Protein AF-A0A914WH13-F1 (afdb_monomer_lite)

pLDDT: mean 70.16, std 19.52, range [41.25, 97.5]

Radius of gyration: 32.3 Å; chains: 1; bounding box: 40×57×91 Å

Secondary structure (DSSP, 8-state):
--SHHHHTS-TTHHHHS--SS-TT--SS-PPPPP--S--SSPPPHHHHHHHHHHHHHHHHHHHHHHS-SS-HHHHHHHHHHH--HHHHHHHHHHHHHHTS-SSPPP--TT--HHHHHHHGGGG-------HHHHHHHHHTT----

Organism: NCBI:txid2011161

Structure (mmCIF, N/CA/C/O backbone):
data_AF-A0A914WH13-F1
#
_entry.id   AF-A0A914WH13-F1
#
loop_
_atom_site.group_PDB
_atom_site.id
_atom_site.type_symbol
_atom_site.label_atom_id
_atom_site.label_alt_id
_atom_site.label_comp_id
_atom_site.label_asym_id
_atom_site.label_entity_id
_atom_site.label_seq_id
_atom_site.pdbx_PDB_ins_code
_atom_site.Cartn_x
_atom_site.Cartn_y
_atom_site.Cartn_z
_atom_site.occupancy
_atom_site.B_iso_or_equiv
_atom_site.auth_seq_id
_atom_site.auth_comp_id
_atom_site.auth_asym_id
_atom_site.auth_atom_id
_atom_site.pdbx_PDB_model_num
ATOM 1 N N . MET A 1 1 ? 17.701 30.147 -36.725 1.00 43.38 1 MET A N 1
ATOM 2 C CA . MET A 1 1 ? 17.692 28.756 -36.217 1.00 43.38 1 MET A CA 1
ATOM 3 C C . MET A 1 1 ? 16.739 27.899 -37.052 1.00 43.38 1 MET A C 1
ATOM 5 O O . MET A 1 1 ? 15.552 27.877 -36.773 1.00 43.38 1 MET A O 1
ATOM 9 N N . ARG A 1 2 ? 17.230 27.254 -38.122 1.00 50.00 2 ARG A N 1
ATOM 10 C CA . ARG A 1 2 ? 16.416 26.443 -39.061 1.00 50.00 2 ARG A CA 1
ATOM 11 C C . ARG A 1 2 ? 16.673 24.926 -38.951 1.00 50.00 2 ARG A C 1
ATOM 13 O O . ARG A 1 2 ? 16.264 24.175 -39.822 1.00 50.00 2 ARG A O 1
ATOM 20 N N . LEU A 1 3 ? 17.357 24.477 -37.895 1.00 49.56 3 LEU A N 1
ATOM 21 C CA . LEU A 1 3 ? 17.767 23.075 -37.710 1.00 49.56 3 LEU A CA 1
ATOM 22 C C . LEU A 1 3 ? 16.856 22.282 -36.758 1.00 49.56 3 LEU A C 1
ATOM 24 O O . LEU A 1 3 ? 16.983 21.068 -36.656 1.00 49.56 3 LEU A O 1
ATOM 28 N N . THR A 1 4 ? 15.912 22.937 -36.081 1.00 49.22 4 THR A N 1
ATOM 29 C CA . THR A 1 4 ? 15.057 22.292 -35.073 1.00 49.22 4 THR A CA 1
ATOM 30 C C . THR A 1 4 ? 13.790 21.673 -35.665 1.00 49.22 4 THR A C 1
ATOM 32 O O . THR A 1 4 ? 13.352 20.635 -35.188 1.00 49.22 4 THR A O 1
ATOM 35 N N . SER A 1 5 ? 13.226 22.209 -36.751 1.00 51.41 5 SER A N 1
ATOM 36 C CA . SER A 1 5 ? 11.988 21.673 -37.346 1.00 51.41 5 SER A CA 1
ATOM 37 C C . SER A 1 5 ? 12.176 20.361 -38.124 1.00 51.41 5 SER A C 1
ATOM 39 O O . SER A 1 5 ? 11.232 19.583 -38.236 1.00 51.41 5 SER A O 1
ATOM 41 N N . GLY A 1 6 ? 13.382 20.083 -38.632 1.00 51.62 6 GLY A N 1
ATOM 42 C CA . GLY A 1 6 ? 13.691 18.841 -39.353 1.00 51.62 6 GLY A CA 1
ATOM 43 C C . GLY A 1 6 ? 13.874 17.623 -38.440 1.00 51.62 6 GLY A C 1
ATOM 44 O O . GLY A 1 6 ? 13.475 16.522 -38.806 1.00 51.62 6 GLY A O 1
ATOM 45 N N . LEU A 1 7 ? 14.414 17.828 -37.232 1.00 50.91 7 LEU A N 1
ATOM 46 C CA . LEU A 1 7 ? 14.696 16.763 -36.256 1.00 50.91 7 LEU A CA 1
ATOM 47 C C . LEU A 1 7 ? 13.460 16.331 -35.448 1.00 50.91 7 LEU A C 1
ATOM 49 O O . LEU A 1 7 ? 13.427 15.218 -34.931 1.00 50.91 7 LEU A O 1
ATOM 53 N N . PHE A 1 8 ? 12.420 17.170 -35.386 1.00 46.22 8 PHE A N 1
ATOM 54 C CA . PHE A 1 8 ? 11.122 16.829 -34.784 1.00 46.22 8 PHE A CA 1
ATOM 55 C C . PHE A 1 8 ? 10.114 16.251 -35.784 1.00 46.22 8 PHE A C 1
ATOM 57 O O . PHE A 1 8 ? 8.939 16.075 -35.449 1.00 46.22 8 PHE A O 1
ATOM 64 N N . ARG A 1 9 ? 10.530 15.930 -37.016 1.00 51.19 9 ARG A N 1
ATOM 65 C CA . ARG A 1 9 ? 9.637 15.250 -37.952 1.00 51.19 9 ARG A CA 1
ATOM 66 C C . ARG A 1 9 ? 9.598 13.763 -37.615 1.00 51.19 9 ARG A C 1
ATOM 68 O O . ARG A 1 9 ? 10.601 13.059 -37.649 1.00 51.19 9 ARG A O 1
ATOM 75 N N . GLN A 1 10 ? 8.408 13.302 -37.253 1.00 51.12 10 GLN A N 1
ATOM 76 C CA . GLN A 1 10 ? 8.142 11.942 -36.808 1.00 51.12 10 GLN A CA 1
ATOM 77 C C . GLN A 1 10 ? 8.578 10.934 -37.886 1.00 51.12 10 GLN A C 1
ATOM 79 O O . GLN A 1 10 ? 8.009 10.910 -38.978 1.00 51.12 10 GLN A O 1
ATOM 84 N N . LEU A 1 11 ? 9.553 10.072 -37.565 1.00 46.66 11 LEU A N 1
ATOM 85 C CA . LEU A 1 11 ? 10.094 9.029 -38.461 1.00 46.66 11 LEU A CA 1
ATOM 86 C C . LEU A 1 11 ? 9.021 8.082 -39.051 1.00 46.66 11 LEU A C 1
ATOM 88 O O . LEU A 1 11 ? 9.282 7.355 -40.002 1.00 46.66 11 LEU A O 1
ATOM 92 N N . ASN A 1 12 ? 7.804 8.101 -38.499 1.00 41.25 12 ASN A N 1
ATOM 93 C CA . ASN A 1 12 ? 6.680 7.232 -38.851 1.00 41.25 12 ASN A CA 1
ATOM 94 C C . ASN A 1 12 ? 5.775 7.762 -39.974 1.00 41.25 12 ASN A C 1
ATOM 96 O O . ASN A 1 12 ? 4.742 7.154 -40.251 1.00 41.25 12 ASN A O 1
ATOM 100 N N . TRP A 1 13 ? 6.134 8.861 -40.639 1.00 49.19 13 TRP A N 1
ATOM 101 C CA . TRP A 1 13 ? 5.378 9.408 -41.776 1.00 49.19 13 TRP A CA 1
ATOM 102 C C . TRP A 1 13 ? 5.060 8.354 -42.861 1.00 49.19 13 TRP A C 1
ATOM 104 O O . TRP A 1 13 ? 3.967 8.348 -43.425 1.00 49.19 13 TRP A O 1
ATOM 114 N N . HIS A 1 14 ? 5.967 7.401 -43.096 1.00 44.66 14 HIS A N 1
ATOM 115 C CA . HIS A 1 14 ? 5.786 6.321 -44.075 1.00 44.66 14 HIS A CA 1
ATOM 116 C C . HIS A 1 14 ? 4.698 5.298 -43.698 1.00 44.66 14 HIS A C 1
ATOM 118 O O . HIS A 1 14 ? 4.180 4.622 -44.580 1.00 44.66 14 HIS A O 1
ATOM 124 N N . ALA A 1 15 ? 4.304 5.217 -42.422 1.00 44.16 15 ALA A N 1
ATOM 125 C CA . ALA A 1 15 ? 3.193 4.381 -41.957 1.00 44.16 15 ALA A CA 1
ATOM 126 C C . ALA A 1 15 ? 1.824 5.079 -42.069 1.00 44.16 15 ALA A C 1
ATOM 128 O O . ALA A 1 15 ? 0.791 4.425 -41.958 1.00 44.16 15 ALA A O 1
ATOM 129 N N . TRP A 1 16 ? 1.804 6.403 -42.252 1.00 43.41 16 TRP A N 1
ATOM 130 C CA . TRP A 1 16 ? 0.571 7.201 -42.287 1.00 43.41 16 TRP A CA 1
ATOM 131 C C . TRP A 1 16 ? -0.039 7.301 -43.681 1.00 43.41 16 TRP A C 1
ATOM 133 O O . TRP A 1 16 ? -1.227 7.573 -43.817 1.00 43.41 16 TRP A O 1
ATOM 143 N N . ASN A 1 17 ? 0.746 7.031 -44.721 1.00 47.38 17 ASN A N 1
ATOM 144 C CA . ASN A 1 17 ? 0.238 6.946 -46.077 1.00 47.38 17 ASN A CA 1
ATOM 145 C C . ASN A 1 17 ? -0.031 5.482 -46.469 1.00 47.38 17 ASN A C 1
ATOM 147 O O . ASN A 1 17 ? 0.768 4.867 -47.171 1.00 47.38 17 ASN A O 1
ATOM 151 N N . ARG A 1 18 ? -1.248 5.033 -46.103 1.00 44.59 18 ARG A N 1
ATOM 152 C CA . ARG A 1 18 ? -2.222 4.273 -46.933 1.00 44.59 18 ARG A CA 1
ATOM 153 C C . ARG A 1 18 ? -2.437 2.770 -46.676 1.00 44.59 18 ARG A C 1
ATOM 155 O O . ARG A 1 18 ? -1.488 1.997 -46.582 1.00 44.59 18 ARG A O 1
ATOM 162 N N . LYS A 1 19 ? -3.708 2.345 -46.855 1.00 45.97 19 LYS A N 1
ATOM 163 C CA . LYS A 1 19 ? -4.141 1.609 -48.078 1.00 45.97 19 LYS A CA 1
ATOM 164 C C . LYS A 1 19 ? -5.631 1.809 -48.453 1.00 45.97 19 LYS A C 1
ATOM 166 O O . LYS A 1 19 ? -6.527 1.401 -47.730 1.00 45.97 19 LYS A O 1
ATOM 171 N N . VAL A 1 20 ? -5.808 2.379 -49.654 1.00 46.53 20 VAL A N 1
ATOM 172 C CA . VAL A 1 20 ? -6.844 2.317 -50.726 1.00 46.53 20 VAL A CA 1
ATOM 173 C C . VAL A 1 20 ? -8.352 2.262 -50.404 1.00 46.53 20 VAL A C 1
ATOM 175 O O . VAL A 1 20 ? -9.112 2.866 -51.151 1.00 46.53 20 VAL A O 1
ATOM 178 N N . TYR A 1 21 ? -8.826 1.652 -49.321 1.00 48.00 21 TYR A N 1
ATOM 179 C CA . TYR A 1 21 ? -10.271 1.588 -48.987 1.00 48.00 21 TYR A CA 1
ATOM 180 C C . TYR A 1 21 ? -10.712 2.686 -47.996 1.00 48.00 21 TYR A C 1
ATOM 182 O O . TYR A 1 21 ? -11.830 2.685 -47.497 1.00 48.00 21 TYR A O 1
ATOM 190 N N . GLU A 1 22 ? -9.825 3.646 -47.724 1.00 46.22 22 GLU A N 1
ATOM 191 C CA . GLU A 1 22 ? -10.005 4.759 -46.778 1.00 46.22 22 GLU A CA 1
ATOM 192 C C . GLU A 1 22 ? -10.504 6.057 -47.438 1.00 46.22 22 GLU A C 1
ATOM 194 O O . GLU A 1 22 ? -10.571 7.100 -46.785 1.00 46.22 22 GLU A O 1
ATOM 199 N N . VAL A 1 23 ? -10.861 6.031 -48.726 1.00 43.50 23 VAL A N 1
ATOM 200 C CA . VAL A 1 23 ? -11.419 7.205 -49.414 1.00 43.50 23 VAL A CA 1
ATOM 201 C C . VAL A 1 23 ? -12.878 7.389 -48.974 1.00 43.50 23 VAL A C 1
ATOM 203 O O . VAL A 1 23 ? -13.799 6.988 -49.673 1.00 43.50 23 VAL A O 1
ATOM 206 N N . GLY A 1 24 ? -13.100 7.948 -47.778 1.00 45.81 24 GLY A N 1
ATOM 207 C CA . GLY A 1 24 ? -14.442 8.359 -47.338 1.00 45.81 24 GLY A CA 1
ATOM 208 C C . GLY A 1 24 ? -14.718 8.418 -45.833 1.00 45.81 24 GLY A C 1
ATOM 209 O O . GLY A 1 24 ? -15.752 8.954 -45.441 1.00 45.81 24 GLY A O 1
ATOM 210 N N . TYR A 1 25 ? -13.840 7.914 -44.961 1.00 47.28 25 TYR A N 1
ATOM 211 C CA . TYR A 1 25 ? -14.130 7.891 -43.521 1.00 47.28 25 TYR A CA 1
ATOM 212 C C . TYR A 1 25 ? -13.947 9.280 -42.866 1.00 47.28 25 TYR A C 1
ATOM 214 O O . TYR A 1 25 ? -12.841 9.816 -42.843 1.00 47.28 25 TYR A O 1
ATOM 222 N N . ARG A 1 26 ? -15.028 9.858 -42.312 1.00 52.88 26 ARG A N 1
ATOM 223 C CA . ARG A 1 26 ? -15.052 11.145 -41.570 1.00 52.88 26 ARG A CA 1
ATOM 224 C C . ARG A 1 26 ? -15.382 10.972 -40.069 1.00 52.88 26 ARG A C 1
ATOM 226 O O . ARG A 1 26 ? -16.161 11.744 -39.519 1.00 52.88 26 ARG A O 1
ATOM 233 N N . GLY A 1 27 ? -14.846 9.944 -39.406 1.00 58.03 27 GLY A N 1
ATOM 234 C CA . GLY A 1 27 ? -15.063 9.683 -37.969 1.00 58.03 27 GLY A CA 1
ATOM 235 C C . GLY A 1 27 ? -13.796 9.823 -37.105 1.00 58.03 27 GLY A C 1
ATOM 236 O O . GLY A 1 27 ? -12.701 9.979 -37.651 1.00 58.03 27 GLY A O 1
ATOM 237 N N . PRO A 1 28 ? -13.908 9.751 -35.760 1.00 57.34 28 PRO A N 1
ATOM 238 C CA . PRO A 1 28 ? -12.754 9.727 -34.859 1.00 57.34 28 PRO A CA 1
ATOM 239 C C . PRO A 1 28 ? -11.849 8.519 -35.145 1.00 57.34 28 PRO A C 1
ATOM 241 O O . PRO A 1 28 ? -12.311 7.484 -35.637 1.00 57.34 28 PRO A O 1
ATOM 244 N N . LEU A 1 29 ? -10.553 8.676 -34.8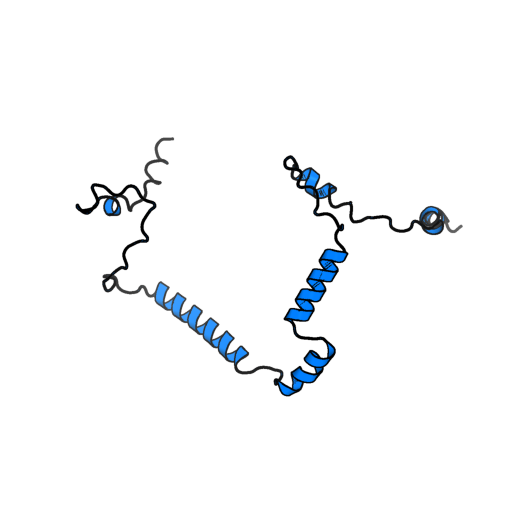51 1.00 54.28 29 LEU A N 1
ATOM 245 C CA . LEU A 1 29 ? -9.502 7.695 -35.136 1.00 54.28 29 LEU A CA 1
ATOM 246 C C . LEU A 1 29 ? -9.898 6.307 -34.617 1.00 54.28 29 LEU A C 1
ATOM 248 O O . LEU A 1 29 ? -10.019 6.096 -33.411 1.00 54.28 29 LEU A O 1
ATOM 252 N N . LEU A 1 30 ? -10.070 5.356 -35.536 1.00 50.25 30 LEU A N 1
ATOM 253 C CA . LEU A 1 30 ? -10.252 3.953 -35.179 1.00 50.25 30 LEU A CA 1
ATOM 254 C C . LEU A 1 30 ? -9.008 3.455 -34.426 1.00 50.25 30 LEU A C 1
ATOM 256 O O . LEU A 1 30 ? -7.874 3.839 -34.732 1.00 50.25 30 LEU A O 1
ATOM 260 N N . SER A 1 31 ? -9.211 2.593 -33.430 1.00 51.00 31 SER A N 1
ATOM 261 C CA . SER A 1 31 ? -8.113 1.977 -32.687 1.00 51.00 31 SER A CA 1
ATOM 262 C C . SER A 1 31 ? -7.234 1.127 -33.620 1.00 51.00 31 SER A C 1
ATOM 264 O O . SER A 1 31 ? -7.714 0.451 -34.530 1.00 51.00 31 SER A O 1
ATOM 266 N N . LYS A 1 32 ? -5.909 1.212 -33.429 1.00 53.19 32 LYS A N 1
ATOM 267 C CA . LYS A 1 32 ? -4.887 0.592 -34.292 1.00 53.19 32 LYS A CA 1
ATOM 268 C C . LYS A 1 32 ? -5.154 -0.902 -34.526 1.00 53.19 32 LYS A C 1
ATOM 270 O O . LYS A 1 32 ? -5.429 -1.642 -33.583 1.00 53.19 32 LYS A O 1
ATOM 275 N N . LYS A 1 33 ? -4.977 -1.351 -35.777 1.00 48.16 33 LYS A N 1
ATOM 276 C CA . LYS A 1 33 ? -5.018 -2.770 -36.171 1.00 48.16 33 LYS A CA 1
ATOM 277 C C . LYS A 1 33 ? -4.121 -3.616 -35.262 1.00 48.16 33 LYS A C 1
ATOM 279 O O . LYS A 1 33 ? -2.954 -3.286 -35.051 1.00 48.16 33 LYS A O 1
ATOM 284 N N . LYS A 1 34 ? -4.671 -4.735 -34.778 1.00 48.12 34 LYS A N 1
ATOM 285 C CA . LYS A 1 34 ? -3.917 -5.826 -34.151 1.00 48.12 34 LYS A CA 1
ATOM 286 C C . LYS A 1 34 ? -2.780 -6.226 -35.092 1.00 48.12 34 LYS A C 1
ATOM 288 O O . LYS A 1 34 ? -3.030 -6.528 -36.256 1.00 48.12 34 LYS A O 1
ATOM 293 N N . ALA A 1 35 ? -1.547 -6.215 -34.594 1.00 51.44 35 ALA A N 1
ATOM 294 C CA . ALA A 1 35 ? -0.408 -6.765 -35.312 1.00 51.44 35 ALA A CA 1
ATOM 295 C C . ALA A 1 35 ? -0.596 -8.286 -35.421 1.00 51.44 35 ALA A C 1
ATOM 297 O O . ALA A 1 35 ? -0.242 -9.038 -34.519 1.00 51.44 35 ALA A O 1
ATOM 298 N N . THR A 1 36 ? -1.232 -8.746 -36.493 1.00 47.19 36 THR A N 1
ATOM 299 C CA . THR A 1 36 ? -1.246 -10.160 -36.865 1.00 47.19 36 THR A CA 1
ATOM 300 C C . THR A 1 36 ? 0.101 -10.490 -37.501 1.00 47.19 36 THR A C 1
ATOM 302 O O . THR A 1 36 ? 0.324 -10.171 -38.665 1.00 47.19 36 THR A O 1
ATOM 305 N N . GLY A 1 37 ? 1.012 -11.071 -36.713 1.00 57.69 37 GLY A N 1
ATOM 306 C CA . GLY A 1 37 ? 2.318 -11.560 -37.167 1.00 57.69 37 GLY A CA 1
ATOM 307 C C . GLY A 1 37 ? 3.353 -11.647 -36.041 1.00 57.69 37 GLY A C 1
ATOM 308 O O . GLY A 1 37 ? 3.337 -10.841 -35.109 1.00 57.69 37 GLY A O 1
ATOM 309 N N . LYS A 1 38 ? 4.260 -12.630 -36.121 1.00 55.50 38 LYS A N 1
ATOM 310 C CA . LYS A 1 38 ? 5.430 -12.720 -35.233 1.00 55.50 38 LYS A CA 1
ATOM 311 C C . LYS A 1 38 ? 6.344 -11.517 -35.525 1.00 55.50 38 LYS A C 1
ATOM 313 O O . LYS A 1 38 ? 6.581 -11.241 -36.699 1.00 55.50 38 LYS A O 1
ATOM 318 N N . PRO A 1 39 ? 6.839 -10.785 -34.513 1.00 60.09 39 PRO A N 1
ATOM 319 C CA . PRO A 1 39 ? 7.796 -9.710 -34.749 1.00 60.09 39 PRO A CA 1
ATOM 320 C C . PRO A 1 39 ? 9.033 -10.265 -35.466 1.00 60.09 39 PRO A C 1
ATOM 322 O O . PRO A 1 39 ? 9.619 -11.245 -35.013 1.00 60.09 39 PRO A O 1
ATOM 325 N N . ASP A 1 40 ? 9.419 -9.624 -36.568 1.00 67.88 40 ASP A N 1
ATOM 326 C CA . ASP A 1 40 ? 10.513 -10.048 -37.461 1.00 67.88 40 ASP A CA 1
ATOM 327 C C . ASP A 1 40 ? 11.919 -9.736 -36.904 1.00 67.88 40 ASP A C 1
ATOM 329 O O . ASP A 1 40 ? 12.919 -9.736 -37.610 1.00 67.88 40 ASP A O 1
ATOM 333 N N . TYR A 1 41 ? 12.013 -9.410 -35.613 1.00 73.19 41 TYR A N 1
ATOM 334 C CA . TYR A 1 41 ? 13.269 -9.072 -34.956 1.00 73.19 41 TYR A CA 1
ATOM 335 C C . TYR A 1 41 ? 13.517 -9.983 -33.751 1.00 73.19 41 TYR A C 1
ATOM 337 O O . TYR A 1 41 ? 12.585 -10.288 -32.995 1.00 73.19 41 TYR A O 1
ATOM 345 N N . PRO A 1 42 ? 14.774 -10.400 -33.516 1.00 78.31 42 PRO A N 1
ATOM 346 C CA . PRO A 1 42 ? 15.116 -11.167 -32.331 1.00 78.31 42 PRO A CA 1
ATOM 347 C C . PRO A 1 42 ? 14.896 -10.324 -31.069 1.00 78.31 42 PRO A C 1
ATOM 349 O O . PRO A 1 42 ? 15.124 -9.110 -31.040 1.00 78.31 42 PRO A O 1
ATOM 352 N N . VAL A 1 43 ? 14.449 -10.967 -29.991 1.00 82.38 43 VAL A N 1
ATOM 353 C CA . VAL A 1 43 ? 14.293 -10.298 -28.696 1.00 82.38 43 VAL A CA 1
ATOM 354 C C . VAL A 1 43 ? 15.678 -9.928 -28.166 1.00 82.38 43 VAL A C 1
ATOM 356 O O . VAL A 1 43 ? 16.512 -10.793 -27.917 1.00 82.38 43 VAL A O 1
ATOM 359 N N . SER A 1 44 ? 15.921 -8.630 -27.974 1.00 88.81 44 SER A N 1
ATOM 360 C CA . SER A 1 44 ? 17.182 -8.139 -27.410 1.00 88.81 44 SER A CA 1
ATOM 361 C C . SER A 1 44 ? 17.415 -8.683 -25.996 1.00 88.81 44 SER A C 1
ATOM 363 O O . SER A 1 44 ? 16.498 -8.703 -25.169 1.00 88.81 44 SER A O 1
ATOM 365 N N . GLN A 1 45 ? 18.668 -9.024 -25.683 1.00 92.06 45 GLN A N 1
ATOM 366 C CA . GLN A 1 45 ? 19.089 -9.450 -24.344 1.00 92.06 45 GLN A CA 1
ATOM 367 C C . GLN A 1 45 ? 18.709 -8.435 -23.256 1.00 92.06 45 GLN A C 1
ATOM 369 O O . GLN A 1 45 ? 18.299 -8.830 -22.168 1.00 92.06 45 GLN A O 1
ATOM 374 N N . ALA A 1 46 ? 18.739 -7.132 -23.556 1.00 92.06 46 ALA A N 1
ATOM 375 C CA . ALA A 1 46 ? 18.326 -6.095 -22.612 1.00 92.06 46 ALA A CA 1
ATOM 376 C C . ALA A 1 46 ? 16.831 -6.190 -22.249 1.00 92.06 46 ALA A C 1
ATOM 378 O O . ALA A 1 46 ? 16.450 -5.942 -21.105 1.00 92.06 46 ALA A O 1
ATOM 379 N N . ARG A 1 47 ? 15.972 -6.579 -23.205 1.00 87.56 47 ARG A N 1
ATOM 380 C CA . ARG A 1 47 ? 14.543 -6.814 -22.937 1.00 87.56 47 ARG A CA 1
ATOM 381 C C . ARG A 1 47 ? 14.3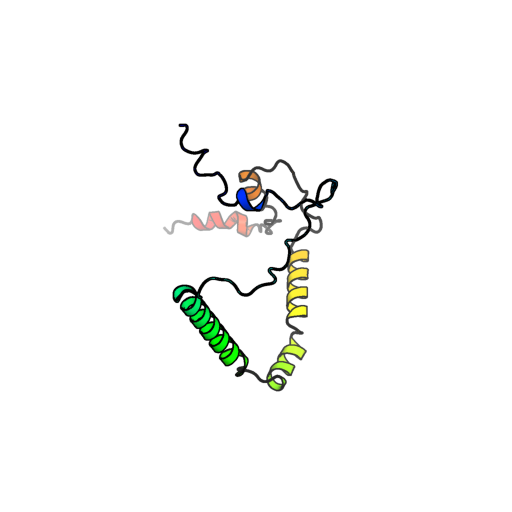45 -8.066 -22.085 1.00 87.56 47 ARG A C 1
ATOM 383 O O . ARG A 1 47 ? 13.539 -8.029 -21.163 1.00 87.56 47 ARG A O 1
ATOM 390 N N . LEU A 1 48 ? 15.114 -9.126 -22.343 1.00 92.94 48 LEU A N 1
ATOM 391 C CA . LEU A 1 48 ? 15.093 -10.341 -21.520 1.00 92.94 48 LEU A CA 1
ATOM 392 C C . LEU A 1 48 ? 15.547 -10.063 -20.084 1.00 92.94 48 LEU A C 1
ATOM 394 O O . LEU A 1 48 ? 14.901 -10.520 -19.147 1.00 92.94 48 LEU A O 1
ATOM 398 N N . ALA A 1 49 ? 16.608 -9.276 -19.897 1.00 94.81 49 ALA A N 1
ATOM 399 C CA . ALA A 1 49 ? 17.091 -8.894 -18.572 1.00 94.81 49 ALA A CA 1
ATOM 400 C C . ALA A 1 49 ? 16.032 -8.107 -17.781 1.00 94.81 49 ALA A C 1
ATOM 402 O O . ALA A 1 49 ? 15.784 -8.412 -16.619 1.00 94.81 49 ALA A O 1
ATOM 403 N N . ARG A 1 50 ? 15.350 -7.145 -18.421 1.00 94.81 50 ARG A N 1
ATOM 404 C CA . ARG A 1 50 ? 14.236 -6.405 -17.799 1.00 94.81 50 ARG A CA 1
ATOM 405 C C . ARG A 1 50 ? 13.059 -7.306 -17.431 1.00 94.81 50 ARG A C 1
ATOM 407 O O . ARG A 1 50 ? 12.463 -7.122 -16.379 1.00 94.81 50 ARG A O 1
ATOM 414 N N . LEU A 1 51 ? 12.723 -8.266 -18.291 1.00 95.31 51 LEU A N 1
ATOM 415 C CA . LEU A 1 51 ? 11.652 -9.219 -18.011 1.00 95.31 51 LEU A CA 1
ATOM 416 C C . LEU A 1 51 ? 12.011 -10.114 -16.819 1.00 95.31 51 LEU A C 1
ATOM 418 O O . LEU A 1 51 ? 11.192 -10.294 -15.928 1.00 95.31 51 LEU A O 1
ATOM 422 N N . ARG A 1 52 ? 13.247 -10.621 -16.762 1.00 96.25 52 ARG A N 1
ATOM 423 C CA . ARG A 1 52 ? 13.727 -11.438 -15.637 1.00 96.25 52 ARG A CA 1
ATOM 424 C C . ARG A 1 52 ? 13.653 -10.689 -14.311 1.00 96.25 52 ARG A C 1
ATOM 426 O O . ARG A 1 52 ? 13.128 -11.236 -13.353 1.00 96.25 52 ARG A O 1
ATOM 433 N N . THR A 1 53 ? 14.111 -9.437 -14.267 1.00 96.25 53 THR A N 1
ATOM 434 C CA . THR A 1 53 ? 14.047 -8.640 -13.032 1.00 96.25 53 THR A CA 1
ATOM 435 C C . THR A 1 53 ? 12.615 -8.307 -12.625 1.00 96.25 53 THR A C 1
ATOM 437 O O . THR A 1 53 ? 12.323 -8.258 -11.434 1.00 96.25 53 THR A O 1
ATOM 440 N N . ALA A 1 54 ? 11.708 -8.097 -13.584 1.00 95.19 54 ALA A N 1
ATOM 441 C CA . ALA A 1 54 ? 10.288 -7.919 -13.291 1.00 95.19 54 ALA A CA 1
ATOM 442 C C . ALA A 1 54 ? 9.676 -9.195 -12.689 1.00 95.19 54 ALA A C 1
ATOM 444 O O . ALA A 1 54 ? 9.072 -9.126 -11.623 1.00 95.19 54 ALA A O 1
ATOM 445 N N . LEU A 1 55 ? 9.919 -10.355 -13.308 1.00 95.94 55 LEU A N 1
ATOM 446 C CA . LEU A 1 55 ? 9.427 -11.648 -12.821 1.00 95.94 55 LEU A CA 1
ATOM 447 C C . LEU A 1 55 ? 9.994 -12.011 -11.447 1.00 95.94 55 LEU A C 1
ATOM 449 O O . LEU A 1 55 ? 9.279 -12.542 -10.605 1.00 95.94 55 LEU A O 1
ATOM 453 N N . GLU A 1 56 ? 11.264 -11.707 -11.193 1.00 97.50 56 GLU A N 1
ATOM 454 C CA . GLU A 1 56 ? 11.881 -11.941 -9.888 1.00 97.50 56 GLU A CA 1
ATOM 455 C C . GLU A 1 56 ? 11.231 -11.087 -8.791 1.00 97.50 56 GLU A C 1
ATOM 457 O O . GLU A 1 56 ? 10.939 -11.588 -7.705 1.00 97.50 56 GLU A O 1
ATOM 462 N N . ARG A 1 57 ? 10.932 -9.815 -9.087 1.00 96.00 57 ARG A N 1
ATOM 463 C CA . ARG A 1 57 ? 10.200 -8.932 -8.165 1.00 96.00 57 ARG A CA 1
ATOM 464 C C . ARG A 1 57 ? 8.785 -9.437 -7.908 1.00 96.00 57 ARG A C 1
ATOM 466 O O . ARG A 1 57 ? 8.363 -9.483 -6.757 1.00 96.00 57 ARG A O 1
ATOM 473 N N . GLU A 1 58 ? 8.065 -9.828 -8.957 1.00 96.50 58 GLU A N 1
ATOM 474 C CA . GLU A 1 58 ? 6.717 -10.391 -8.830 1.00 96.50 58 GLU A CA 1
ATOM 475 C C . GLU A 1 58 ? 6.729 -11.667 -7.984 1.00 96.50 58 GLU A C 1
ATOM 477 O O . GLU A 1 58 ? 5.939 -11.789 -7.050 1.00 96.50 58 GLU A O 1
ATOM 482 N N . TYR A 1 59 ? 7.683 -12.568 -8.224 1.00 97.00 59 TYR A N 1
ATOM 483 C CA . TYR A 1 59 ? 7.856 -13.781 -7.429 1.00 97.00 59 TYR A CA 1
ATOM 484 C C . TYR A 1 59 ? 8.107 -13.475 -5.948 1.00 97.00 59 TYR A C 1
ATOM 486 O O . TYR A 1 59 ? 7.497 -14.096 -5.078 1.00 97.00 59 TYR A O 1
ATOM 494 N N . GLN A 1 60 ? 8.966 -12.498 -5.643 1.00 96.62 60 GLN A N 1
ATOM 495 C CA . GLN A 1 60 ? 9.224 -12.082 -4.262 1.00 96.62 60 GLN A CA 1
ATOM 496 C C . GLN A 1 60 ? 7.958 -11.545 -3.584 1.00 96.62 60 GLN A C 1
ATOM 498 O O . GLN A 1 60 ? 7.663 -11.935 -2.455 1.00 96.62 60 GLN A O 1
ATOM 503 N N . VAL A 1 61 ? 7.180 -10.708 -4.277 1.00 95.69 61 VAL A N 1
ATOM 504 C CA . VAL A 1 61 ? 5.900 -10.200 -3.760 1.00 95.69 61 VAL A CA 1
ATOM 505 C C . VAL A 1 61 ? 4.927 -11.350 -3.502 1.00 95.69 61 VAL A C 1
ATOM 507 O O . VAL A 1 61 ? 4.367 -11.440 -2.410 1.00 95.69 61 VAL A O 1
ATOM 510 N N . MET A 1 62 ? 4.761 -12.262 -4.462 1.00 95.44 62 MET A N 1
ATOM 511 C CA . MET A 1 62 ? 3.862 -13.409 -4.309 1.00 95.44 62 MET A CA 1
ATOM 512 C C . MET A 1 62 ? 4.286 -14.324 -3.162 1.00 95.44 62 MET A C 1
ATOM 514 O O . MET A 1 62 ? 3.434 -14.774 -2.402 1.00 95.44 62 MET A O 1
ATOM 518 N N . ARG A 1 63 ? 5.591 -14.556 -2.992 1.00 95.38 63 ARG A N 1
ATOM 519 C CA . ARG A 1 63 ? 6.126 -15.338 -1.874 1.00 95.38 63 ARG A CA 1
ATOM 520 C C . ARG A 1 63 ? 5.740 -14.724 -0.529 1.00 95.38 63 ARG A C 1
ATOM 522 O O . ARG A 1 63 ? 5.302 -15.459 0.346 1.00 95.38 63 ARG A O 1
ATOM 529 N N . CYS A 1 64 ? 5.866 -13.406 -0.377 1.00 91.19 64 CYS A N 1
ATOM 530 C CA . CYS A 1 64 ? 5.473 -12.715 0.853 1.00 91.19 64 CYS A CA 1
ATOM 531 C C . CYS A 1 64 ? 3.958 -12.784 1.099 1.00 91.19 64 CYS A C 1
ATOM 533 O O . CYS A 1 64 ? 3.535 -12.991 2.231 1.00 91.19 64 CYS A O 1
ATOM 535 N N . LEU A 1 65 ? 3.143 -12.640 0.049 1.00 90.81 65 LEU A N 1
ATOM 536 C CA . LEU A 1 65 ? 1.681 -12.721 0.157 1.00 90.81 65 LEU A CA 1
ATOM 537 C C . LEU A 1 65 ? 1.185 -14.137 0.480 1.00 90.81 65 LEU A C 1
ATOM 539 O O . LEU A 1 65 ? 0.177 -14.288 1.164 1.00 90.81 65 LEU A O 1
ATOM 543 N N . ALA A 1 66 ? 1.887 -15.168 0.006 1.00 93.31 66 ALA A N 1
ATOM 544 C CA . ALA A 1 66 ? 1.550 -16.565 0.269 1.00 93.31 66 ALA A CA 1
ATOM 545 C C . ALA A 1 66 ? 1.801 -16.986 1.727 1.00 93.31 66 ALA A C 1
ATOM 547 O O . ALA A 1 66 ? 1.235 -17.980 2.179 1.00 93.31 66 ALA A O 1
ATOM 548 N N . THR A 1 67 ? 2.630 -16.244 2.465 1.00 91.12 67 THR A N 1
ATOM 549 C CA . THR A 1 67 ? 2.939 -16.499 3.878 1.00 91.12 67 THR A CA 1
ATOM 550 C C . THR A 1 67 ? 2.463 -15.328 4.744 1.00 91.12 67 THR A C 1
ATOM 552 O O . THR A 1 67 ? 3.292 -14.537 5.207 1.00 91.12 67 THR A O 1
ATOM 555 N N . PRO A 1 68 ? 1.141 -15.164 4.942 1.00 90.75 68 PRO A N 1
ATOM 556 C CA . PRO A 1 68 ? 0.620 -14.098 5.786 1.00 90.75 68 PRO A CA 1
ATOM 557 C C . PRO A 1 68 ? 1.041 -14.302 7.247 1.00 90.75 68 PRO A C 1
ATOM 559 O O . PRO A 1 68 ? 1.159 -15.428 7.726 1.00 90.75 68 PRO A O 1
ATOM 562 N N . TYR A 1 69 ? 1.253 -13.194 7.961 1.00 89.88 69 TYR A N 1
ATOM 563 C CA . TYR A 1 69 ? 1.623 -13.219 9.380 1.00 89.88 69 TYR A CA 1
ATOM 564 C C . TYR A 1 69 ? 0.455 -13.621 10.294 1.00 89.88 69 TYR A C 1
ATOM 566 O O . TYR A 1 69 ? 0.673 -14.223 11.340 1.00 89.88 69 TYR A O 1
ATOM 574 N N . VAL A 1 70 ? -0.775 -13.284 9.898 1.00 92.31 70 VAL A N 1
ATOM 575 C CA . VAL A 1 70 ? -1.998 -13.483 10.685 1.00 92.31 70 VAL A CA 1
ATOM 576 C C . VAL A 1 70 ? -2.947 -14.372 9.892 1.00 92.31 70 VAL A C 1
ATOM 578 O O . VAL A 1 70 ? -3.121 -14.177 8.686 1.00 92.31 70 VAL A O 1
ATOM 581 N N . THR A 1 71 ? -3.547 -15.359 10.554 1.00 93.38 71 THR A N 1
ATOM 582 C CA . THR A 1 71 ? -4.613 -16.167 9.950 1.00 93.38 71 THR A CA 1
ATOM 583 C C . THR A 1 71 ? -5.952 -15.442 10.052 1.00 93.38 71 THR A C 1
ATOM 585 O O . THR A 1 71 ? -6.154 -14.603 10.924 1.00 93.38 71 THR A O 1
ATOM 588 N N . ARG A 1 72 ? -6.909 -15.797 9.193 1.00 90.75 72 ARG A N 1
ATOM 589 C CA . ARG A 1 72 ? -8.246 -15.186 9.207 1.00 90.75 72 ARG A CA 1
ATOM 590 C C . ARG A 1 72 ? -8.912 -15.242 10.589 1.00 90.75 72 ARG A C 1
ATOM 592 O O . ARG A 1 72 ? -9.416 -14.235 11.064 1.00 90.75 72 ARG A O 1
ATOM 599 N N . GLU A 1 73 ? -8.822 -16.385 11.263 1.00 93.94 73 GLU A N 1
ATOM 600 C CA . GLU A 1 73 ? -9.397 -16.594 12.601 1.00 93.94 73 GLU A CA 1
ATOM 601 C C . GLU A 1 73 ? -8.794 -15.659 13.663 1.00 93.94 73 GLU A C 1
ATOM 603 O O . GLU A 1 73 ? -9.476 -15.232 14.592 1.00 93.94 73 GLU A O 1
ATOM 608 N N . GLN A 1 74 ? -7.510 -15.311 13.525 1.00 94.06 74 GLN A N 1
ATOM 609 C CA . GLN A 1 74 ? -6.838 -14.359 14.412 1.00 94.06 74 GLN A CA 1
ATOM 610 C C . GLN A 1 74 ? -7.240 -12.905 14.112 1.00 94.06 74 GLN A C 1
ATOM 612 O O . GLN A 1 74 ? -7.169 -12.055 15.002 1.00 94.06 74 GLN A O 1
ATOM 617 N N . GLU A 1 75 ? -7.664 -12.607 12.881 1.00 93.44 75 GLU A N 1
ATOM 618 C CA . GLU A 1 75 ? -8.085 -11.272 12.442 1.00 93.44 75 GLU A CA 1
ATOM 619 C C . GLU A 1 75 ? -9.557 -10.968 12.787 1.00 93.44 75 GLU A C 1
ATOM 621 O O . GLU A 1 75 ? -9.897 -9.830 13.128 1.00 93.44 75 GLU A O 1
ATOM 626 N N . ASP A 1 76 ? -10.424 -11.984 12.789 1.00 94.69 76 ASP A N 1
ATOM 627 C CA . ASP A 1 76 ? -11.858 -11.880 13.096 1.00 94.69 76 ASP A CA 1
ATOM 628 C C . ASP A 1 76 ? -12.212 -11.057 14.363 1.00 94.69 76 ASP A C 1
ATOM 630 O O . ASP A 1 76 ? -13.101 -10.195 14.281 1.00 94.69 76 ASP A O 1
ATOM 634 N N . PRO A 1 77 ? -11.549 -11.216 15.533 1.00 95.50 77 PRO A N 1
ATOM 635 C CA . PRO A 1 77 ? -11.869 -10.407 16.714 1.00 95.50 77 PRO A CA 1
ATOM 636 C C . PRO A 1 77 ? -11.553 -8.917 16.519 1.00 95.50 77 PRO A C 1
ATOM 638 O O . PRO A 1 77 ? -12.269 -8.056 17.039 1.00 95.50 77 PRO A O 1
ATOM 641 N N . TYR A 1 78 ? -10.508 -8.591 15.754 1.00 93.19 78 TYR A N 1
ATOM 642 C CA . TYR A 1 78 ? -10.169 -7.207 15.429 1.00 93.19 78 TYR A CA 1
ATOM 643 C C . TYR A 1 78 ? -11.225 -6.595 14.504 1.00 93.19 78 TYR A C 1
ATOM 645 O O . TYR A 1 78 ? -11.728 -5.504 14.785 1.00 93.19 78 TYR A O 1
ATOM 653 N N . LEU A 1 79 ? -11.613 -7.320 13.452 1.00 94.62 79 LEU A N 1
ATOM 654 C CA . LEU A 1 79 ? -12.640 -6.880 12.505 1.00 94.62 79 LEU A CA 1
ATOM 655 C C . LEU A 1 79 ? -13.998 -6.698 13.187 1.00 94.62 79 LEU A C 1
ATOM 657 O O . LEU A 1 79 ? -14.677 -5.708 12.937 1.00 94.62 79 LEU A O 1
ATOM 661 N N . THR A 1 80 ? -14.361 -7.584 14.114 1.00 95.44 80 THR A N 1
ATOM 662 C CA . THR A 1 80 ? -15.609 -7.458 14.885 1.00 95.44 80 THR A CA 1
ATOM 663 C C . THR A 1 80 ? -15.607 -6.202 15.761 1.00 95.44 80 THR A C 1
ATOM 665 O O . THR A 1 80 ? -16.626 -5.527 15.894 1.00 95.44 80 THR A O 1
ATOM 668 N N . LYS A 1 81 ? -14.457 -5.859 16.356 1.00 96.06 81 LYS A N 1
ATOM 669 C CA . LYS A 1 81 ? -14.331 -4.704 17.255 1.00 96.06 81 LYS A CA 1
ATOM 670 C C . LYS A 1 81 ? -14.250 -3.367 16.516 1.00 96.06 81 LYS A C 1
ATOM 672 O O . LYS A 1 81 ? -14.816 -2.381 16.985 1.00 96.06 81 LYS A O 1
ATOM 677 N N . PHE A 1 82 ? -13.512 -3.305 15.411 1.00 92.75 82 PHE A N 1
ATOM 678 C CA . PHE A 1 82 ? -13.181 -2.045 14.733 1.00 92.75 82 PHE A CA 1
ATOM 679 C C . PHE A 1 82 ? -13.870 -1.865 13.373 1.00 92.75 82 PHE A C 1
ATOM 681 O O . PHE A 1 82 ? -13.857 -0.756 12.829 1.00 92.75 82 PHE A O 1
ATOM 688 N N . GLY A 1 83 ? -14.513 -2.909 12.853 1.00 93.25 83 GLY A N 1
ATOM 689 C CA . GLY A 1 83 ? -15.088 -2.946 11.513 1.00 93.25 83 GLY A CA 1
ATOM 690 C C . GLY A 1 83 ? -14.048 -3.257 10.441 1.00 93.25 83 GLY A C 1
ATOM 691 O O . GLY A 1 83 ? -12.836 -3.292 10.694 1.00 93.25 83 GLY A O 1
ATOM 692 N N . THR A 1 84 ? -14.531 -3.462 9.219 1.00 93.88 84 THR A N 1
ATOM 693 C CA . THR A 1 84 ? -13.674 -3.734 8.060 1.00 93.88 84 THR A CA 1
ATOM 694 C C . THR A 1 84 ? -12.797 -2.521 7.704 1.00 93.88 84 THR A C 1
ATOM 696 O O . THR A 1 84 ? -13.159 -1.377 8.000 1.00 93.88 84 THR A O 1
ATOM 699 N N . PRO A 1 85 ? -11.644 -2.713 7.034 1.00 92.69 85 PRO A N 1
ATOM 700 C CA . PRO A 1 85 ? -10.808 -1.596 6.588 1.00 92.69 85 PRO A CA 1
ATOM 701 C C . PRO A 1 85 ? -11.564 -0.579 5.720 1.00 92.69 85 PRO A C 1
ATOM 703 O O . PRO A 1 85 ? -11.307 0.622 5.809 1.00 92.69 85 PRO A O 1
ATOM 706 N N . GLU A 1 86 ? -12.526 -1.045 4.919 1.00 94.19 86 GLU A N 1
ATOM 707 C CA . GLU A 1 86 ? -13.387 -0.198 4.088 1.00 94.19 86 GLU A CA 1
ATOM 708 C C . GLU A 1 86 ? -14.299 0.695 4.937 1.00 94.19 86 GLU A C 1
ATOM 710 O O . GLU A 1 86 ? -14.375 1.902 4.700 1.00 94.19 86 GLU A O 1
ATOM 715 N N . GLU A 1 87 ? -14.920 0.144 5.984 1.00 95.25 87 GLU A N 1
ATOM 716 C CA . GLU A 1 87 ? -15.718 0.918 6.941 1.00 95.25 87 GLU A CA 1
ATOM 717 C C . GLU A 1 87 ? -14.873 1.947 7.691 1.00 95.25 87 GLU A C 1
ATOM 719 O O . GLU A 1 87 ? -15.302 3.086 7.887 1.00 95.25 87 GLU A O 1
ATOM 724 N N . GLN A 1 88 ? -13.657 1.580 8.098 1.00 93.56 88 GLN A N 1
ATOM 725 C CA . GLN A 1 88 ? -12.744 2.516 8.753 1.00 93.56 88 GLN A CA 1
ATOM 726 C C . GLN A 1 88 ? -12.346 3.660 7.815 1.00 93.56 88 GLN A C 1
ATOM 728 O O . GLN A 1 88 ? -12.267 4.817 8.237 1.00 93.56 88 GLN A O 1
ATOM 733 N N . LEU A 1 89 ? -12.117 3.360 6.535 1.00 94.31 89 LEU A N 1
ATOM 734 C CA . LEU A 1 89 ? -11.817 4.366 5.523 1.00 94.31 89 LEU A CA 1
ATOM 735 C C . LEU A 1 89 ? -13.025 5.284 5.297 1.00 94.31 89 LEU A C 1
ATOM 737 O O . LEU A 1 89 ? -12.861 6.504 5.278 1.00 94.31 89 LEU A O 1
ATOM 741 N N . ALA A 1 90 ? -14.235 4.726 5.224 1.00 94.75 90 ALA A N 1
ATOM 742 C CA . ALA A 1 90 ? -15.472 5.494 5.114 1.00 94.75 90 ALA A CA 1
ATOM 743 C C . ALA A 1 90 ? -15.693 6.419 6.325 1.00 94.75 90 ALA A C 1
ATOM 745 O O . ALA A 1 90 ? -15.990 7.601 6.139 1.00 94.75 90 ALA A O 1
ATOM 746 N N . LYS A 1 91 ? -15.462 5.931 7.553 1.00 93.75 91 LYS A N 1
ATOM 747 C CA . LYS A 1 91 ? -15.517 6.743 8.784 1.00 93.75 91 LYS A CA 1
ATOM 748 C C . LYS A 1 91 ? -14.519 7.897 8.740 1.00 93.75 91 LYS A C 1
ATOM 750 O O . LYS A 1 91 ? -14.913 9.039 8.944 1.00 93.75 91 LYS A O 1
ATOM 755 N N . LYS A 1 92 ? -13.261 7.636 8.364 1.00 93.31 92 LYS A N 1
ATOM 756 C CA . LYS A 1 92 ? -12.236 8.688 8.209 1.00 93.31 92 LYS A CA 1
ATOM 757 C C . LYS A 1 92 ? -12.626 9.731 7.165 1.00 93.31 92 LYS A C 1
ATOM 759 O O . LYS A 1 92 ? -12.362 10.918 7.344 1.00 93.31 92 LYS A O 1
ATOM 764 N N . VAL A 1 93 ? -13.240 9.307 6.061 1.00 92.25 93 VAL A N 1
ATOM 765 C CA . VAL A 1 93 ? -13.745 10.230 5.037 1.00 92.25 93 VAL A CA 1
ATOM 766 C C . VAL A 1 93 ? -14.878 11.086 5.601 1.00 92.25 93 VAL A C 1
ATOM 768 O O . VAL A 1 93 ? -14.855 12.299 5.403 1.00 92.25 93 VAL A O 1
ATOM 771 N N . ALA A 1 94 ? -15.820 10.491 6.333 1.00 89.06 94 ALA A N 1
ATOM 772 C CA . ALA A 1 94 ? -16.923 11.208 6.966 1.00 89.06 94 ALA A CA 1
ATOM 773 C C . ALA A 1 94 ? -16.431 12.205 8.028 1.00 89.06 94 ALA A C 1
ATOM 775 O O . ALA A 1 94 ? -16.814 13.369 7.987 1.00 89.06 94 ALA A O 1
ATOM 776 N N . GLU A 1 95 ? -15.517 11.801 8.911 1.00 88.4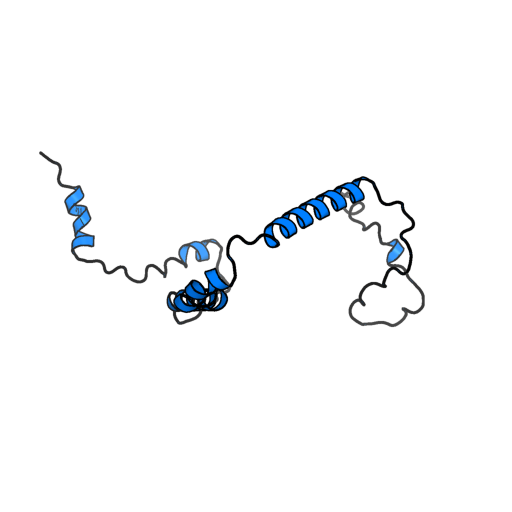4 95 GLU A N 1
ATOM 777 C CA . GLU A 1 95 ? -14.873 12.685 9.894 1.00 88.44 95 GLU A CA 1
ATOM 778 C C . GLU A 1 95 ? -14.162 13.852 9.204 1.00 88.44 95 GLU A C 1
ATOM 780 O O . GLU A 1 95 ? -14.327 15.011 9.580 1.00 88.44 95 GLU A O 1
ATOM 785 N N . LYS A 1 96 ? -13.416 13.571 8.130 1.00 84.94 96 LYS A N 1
ATOM 786 C CA . LYS A 1 96 ? -12.730 14.604 7.350 1.00 84.94 96 LYS A CA 1
ATOM 787 C C . LYS A 1 96 ? -13.707 15.552 6.648 1.00 84.94 96 LYS A C 1
ATOM 789 O O . LYS A 1 96 ? -13.364 16.715 6.440 1.00 84.94 96 LYS A O 1
ATOM 794 N N . GLN A 1 97 ? -14.886 15.076 6.252 1.00 81.56 97 GLN A N 1
ATOM 795 C CA . GLN A 1 97 ? -15.952 15.916 5.702 1.00 81.56 97 GLN A CA 1
ATOM 796 C C . GLN A 1 97 ? -16.624 16.758 6.791 1.00 81.56 97 GLN A C 1
ATOM 798 O O . GLN A 1 97 ? -16.855 17.937 6.561 1.00 81.56 97 GLN A O 1
ATOM 803 N N . GLN A 1 98 ? -16.867 16.197 7.978 1.00 80.25 98 GLN A N 1
ATOM 804 C CA . GLN A 1 98 ? -17.402 16.927 9.134 1.00 80.25 98 GLN A CA 1
ATOM 805 C C . GLN A 1 98 ? -16.445 18.019 9.632 1.00 80.25 98 GLN A C 1
ATOM 807 O O . GLN A 1 98 ? -16.891 19.082 10.048 1.00 80.25 98 GLN A O 1
ATOM 812 N N . GLN A 1 99 ? -15.132 17.776 9.568 1.00 74.19 99 GLN A N 1
ATOM 813 C CA . GLN A 1 99 ? -14.102 18.773 9.885 1.00 74.19 99 GLN A CA 1
ATOM 814 C C . GLN A 1 99 ? -13.999 19.892 8.840 1.00 74.19 99 GLN A C 1
ATOM 816 O O . GLN A 1 99 ? -13.418 20.943 9.115 1.00 74.19 99 GLN A O 1
ATOM 821 N N . GLN A 1 100 ? -14.487 19.662 7.622 1.00 69.44 100 GLN A N 1
ATOM 822 C CA . GLN A 1 100 ? -14.534 20.688 6.588 1.00 69.44 100 GLN A CA 1
ATOM 823 C C . GLN A 1 100 ? -15.788 21.542 6.763 1.00 69.44 100 GLN A C 1
ATOM 825 O O . GLN A 1 100 ? -16.782 21.113 7.340 1.00 69.44 100 GLN A O 1
ATOM 830 N N . MET A 1 101 ? -15.750 22.776 6.252 1.00 64.94 101 MET A N 1
ATOM 831 C CA . MET A 1 101 ? -16.941 23.621 6.267 1.00 64.94 101 MET A CA 1
ATOM 832 C C . MET A 1 101 ? -18.119 22.887 5.598 1.00 64.94 101 MET A C 1
ATOM 834 O O . MET A 1 101 ? -17.923 22.272 4.547 1.00 64.94 101 MET A O 1
ATOM 838 N N . PRO A 1 102 ? -19.349 23.012 6.129 1.00 63.44 102 PRO A N 1
ATOM 839 C CA . PRO A 1 102 ? -20.528 22.325 5.592 1.00 63.44 102 PRO A CA 1
ATOM 840 C C . PRO A 1 102 ? -20.833 22.699 4.132 1.00 63.44 102 PRO A C 1
ATOM 842 O O . PRO A 1 102 ? -21.435 21.924 3.394 1.00 63.44 102 PRO A O 1
ATOM 845 N N . ASN A 1 103 ? -20.371 23.871 3.689 1.00 62.25 103 ASN A N 1
ATOM 846 C CA . ASN A 1 103 ? -20.468 24.309 2.305 1.00 62.25 103 ASN A CA 1
ATOM 847 C C . ASN A 1 103 ? -19.162 24.025 1.561 1.00 62.25 103 ASN A C 1
ATOM 849 O O . ASN A 1 103 ? -18.083 24.403 2.027 1.00 62.25 103 ASN A O 1
ATOM 853 N N . LYS A 1 104 ? -19.267 23.445 0.355 1.00 63.38 104 LYS A N 1
ATOM 854 C CA . LYS A 1 104 ? -18.127 23.319 -0.567 1.00 63.38 104 LYS A CA 1
ATOM 855 C C . LYS A 1 104 ? -17.450 24.690 -0.703 1.00 63.38 104 LYS A C 1
ATOM 857 O O . LYS A 1 104 ? -18.158 25.684 -0.899 1.00 63.38 104 LYS A O 1
ATOM 862 N N . PRO A 1 105 ? -16.111 24.776 -0.603 1.00 60.31 105 PRO A N 1
ATOM 863 C CA . PRO A 1 105 ? -15.423 26.047 -0.764 1.00 60.31 105 PRO A CA 1
ATOM 864 C C . PRO A 1 105 ? -15.821 26.648 -2.114 1.00 60.31 105 PRO A C 1
ATOM 866 O O . PRO A 1 105 ? -15.759 25.963 -3.137 1.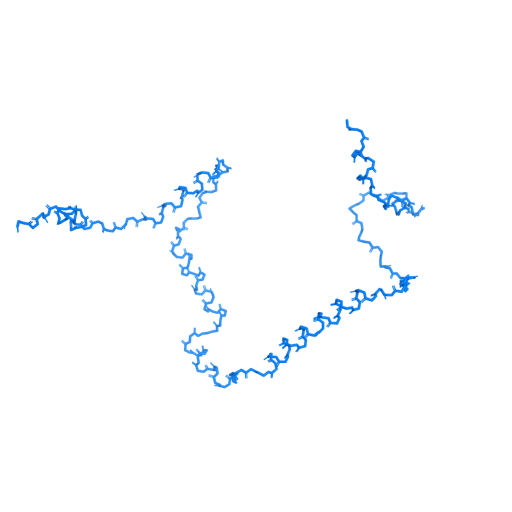00 60.31 105 PRO A O 1
ATOM 869 N N . LYS A 1 106 ? -16.267 27.911 -2.114 1.00 54.16 106 LYS A N 1
ATOM 870 C CA . LYS A 1 106 ? -16.616 28.618 -3.352 1.00 54.16 106 LYS A CA 1
ATOM 871 C C . LYS A 1 106 ? -15.424 28.523 -4.305 1.00 54.16 106 LYS A C 1
ATOM 873 O O . LYS A 1 106 ? -14.317 28.941 -3.955 1.00 54.16 106 LYS A O 1
ATOM 878 N N . VAL A 1 107 ? -15.642 27.943 -5.485 1.00 57.06 107 VAL A N 1
ATOM 879 C CA . VAL A 1 107 ? -14.617 27.858 -6.528 1.00 57.06 107 VAL A CA 1
ATOM 880 C C . VAL A 1 107 ? -14.447 29.262 -7.092 1.00 57.06 107 VAL A C 1
ATOM 882 O O . VAL A 1 107 ? -15.232 29.711 -7.917 1.00 57.06 107 VAL A O 1
ATOM 885 N N . VAL A 1 108 ? -13.455 29.986 -6.582 1.00 58.12 108 VAL A N 1
ATOM 886 C CA . VAL A 1 108 ? -13.047 31.278 -7.135 1.00 58.12 108 VAL A CA 1
ATOM 887 C C . VAL A 1 108 ? -12.106 30.978 -8.297 1.00 58.12 108 VAL A C 1
ATOM 889 O O . VAL A 1 108 ? -11.008 30.460 -8.080 1.00 58.12 108 VAL A O 1
ATOM 892 N N . THR A 1 109 ? -12.563 31.245 -9.519 1.00 54.72 109 THR A N 1
ATOM 893 C CA . THR A 1 109 ? -11.847 30.955 -10.772 1.00 54.72 109 THR A CA 1
ATOM 894 C C . THR A 1 109 ? -10.559 31.766 -10.926 1.00 54.72 109 THR A C 1
ATOM 896 O O . THR A 1 109 ? -9.617 31.282 -11.546 1.00 54.72 109 THR A O 1
ATOM 899 N N . ASP A 1 110 ? -10.464 32.921 -10.262 1.00 58.97 110 ASP A N 1
ATOM 900 C CA . ASP A 1 110 ? -9.389 33.902 -10.478 1.00 58.97 110 ASP A CA 1
ATOM 901 C C . ASP A 1 110 ? -8.312 33.890 -9.376 1.00 58.97 110 ASP A C 1
ATOM 903 O O . ASP A 1 110 ? -7.660 34.896 -9.106 1.00 58.97 110 ASP A O 1
ATOM 907 N N . ARG A 1 111 ? -8.113 32.758 -8.688 1.00 54.28 111 ARG A N 1
ATOM 908 C CA . ARG A 1 111 ? -7.105 32.657 -7.616 1.00 54.28 111 ARG A CA 1
ATOM 909 C C . ARG A 1 111 ? -5.701 32.421 -8.163 1.00 54.28 111 ARG A C 1
ATOM 911 O O . ARG A 1 111 ? -5.417 31.365 -8.738 1.00 54.28 111 ARG A O 1
ATOM 918 N N . THR A 1 112 ? -4.789 33.342 -7.863 1.00 59.91 112 THR A N 1
ATOM 919 C CA . THR A 1 112 ? -3.350 33.136 -8.071 1.00 59.91 112 THR A CA 1
ATOM 920 C C . THR A 1 112 ? -2.780 32.138 -7.049 1.00 59.91 112 THR A C 1
ATOM 922 O O . THR A 1 112 ? -3.407 31.818 -6.036 1.00 59.91 112 THR A O 1
ATOM 925 N N . SER A 1 113 ? -1.576 31.606 -7.298 1.00 58.09 113 SER A N 1
ATOM 926 C CA . SER A 1 113 ? -0.878 30.686 -6.373 1.00 58.09 113 SER A CA 1
ATOM 927 C C . SER A 1 113 ? -0.772 31.254 -4.944 1.00 58.09 113 SER A C 1
ATOM 929 O O . SER A 1 113 ? -0.944 30.532 -3.960 1.00 58.09 113 SER A O 1
ATOM 931 N N . TYR A 1 114 ? -0.591 32.573 -4.836 1.00 54.41 114 TYR A N 1
ATOM 932 C CA . TYR A 1 114 ? -0.472 33.301 -3.574 1.00 54.41 114 TYR A CA 1
ATOM 933 C C . TYR A 1 114 ? -1.776 33.290 -2.749 1.00 54.41 114 TYR A C 1
ATOM 935 O O . TYR A 1 114 ? -1.746 33.098 -1.530 1.00 54.41 114 TYR A O 1
ATOM 943 N N . ASP A 1 115 ? -2.933 33.381 -3.412 1.00 54.47 115 ASP A N 1
ATOM 944 C CA . ASP A 1 115 ? -4.252 33.360 -2.763 1.00 54.47 115 ASP A CA 1
ATOM 945 C C . ASP A 1 115 ? -4.619 31.979 -2.205 1.00 54.47 115 ASP A C 1
ATOM 947 O O . ASP A 1 115 ? -5.357 31.874 -1.224 1.00 54.47 115 ASP A O 1
ATOM 951 N N . LYS A 1 116 ? -4.091 30.897 -2.796 1.00 59.25 116 LYS A N 1
ATOM 952 C CA . LYS A 1 116 ? -4.297 29.524 -2.297 1.00 59.25 116 LYS A CA 1
ATOM 953 C C . LYS A 1 116 ? -3.543 29.272 -0.992 1.00 59.25 116 LYS A C 1
ATOM 955 O O . LYS A 1 116 ? -4.072 28.593 -0.115 1.00 59.25 116 LYS A O 1
ATOM 960 N N . TRP A 1 117 ? -2.344 29.841 -0.850 1.00 54.62 117 TRP A N 1
ATOM 961 C CA . TRP A 1 117 ? -1.517 29.681 0.348 1.00 54.62 117 TRP A CA 1
ATOM 962 C C . TRP A 1 117 ? -2.108 30.410 1.566 1.00 54.62 117 TRP A C 1
ATOM 964 O O . TRP A 1 117 ? -2.142 29.845 2.656 1.00 54.62 117 TRP A O 1
ATOM 974 N N . ARG A 1 118 ? -2.664 31.619 1.382 1.00 50.81 118 ARG A N 1
ATOM 975 C CA . ARG A 1 118 ? -3.337 32.374 2.462 1.00 50.81 118 ARG A CA 1
ATOM 976 C C . ARG A 1 118 ? -4.820 32.036 2.648 1.00 50.81 118 ARG A C 1
ATOM 978 O O . ARG A 1 118 ? -5.353 32.203 3.740 1.00 50.81 118 ARG A O 1
ATOM 985 N N . GLY A 1 119 ? -5.502 31.539 1.617 1.00 50.88 119 GLY A N 1
ATOM 986 C CA . GLY A 1 119 ? -6.933 31.222 1.677 1.00 50.88 119 GLY A CA 1
ATOM 987 C C . GLY A 1 119 ? -7.287 30.040 2.585 1.00 50.88 119 GLY A C 1
ATOM 988 O O . GLY A 1 119 ? -8.444 29.903 2.973 1.00 50.88 119 GLY A O 1
ATOM 989 N N . ASN A 1 120 ? -6.303 29.213 2.951 1.00 49.31 120 ASN A N 1
ATOM 990 C CA . ASN A 1 120 ? -6.477 28.064 3.843 1.00 49.31 120 ASN A CA 1
ATOM 991 C C . ASN A 1 120 ? -6.243 28.400 5.331 1.00 49.31 120 ASN A C 1
ATOM 993 O O . ASN A 1 120 ? -6.107 27.503 6.156 1.00 49.31 120 ASN A O 1
ATOM 997 N N . ILE A 1 121 ? -6.204 29.690 5.688 1.00 50.00 121 ILE A N 1
ATOM 998 C CA . ILE A 1 121 ? -6.130 30.158 7.085 1.00 50.00 121 ILE A CA 1
ATOM 999 C C . ILE A 1 121 ? -7.511 30.058 7.779 1.00 50.00 121 ILE A C 1
ATOM 1001 O O . ILE A 1 121 ? -7.613 30.156 8.997 1.00 50.00 121 ILE A O 1
ATOM 1005 N N . GLY A 1 122 ? -8.582 29.769 7.028 1.00 45.94 122 GLY A N 1
ATOM 1006 C CA . GLY A 1 122 ? -9.953 29.655 7.540 1.00 45.94 122 GLY A CA 1
ATOM 1007 C C . GLY A 1 122 ? -10.242 28.465 8.466 1.00 45.94 122 GLY A C 1
ATOM 1008 O O . GLY A 1 122 ? -11.309 28.449 9.064 1.00 45.94 122 GLY A O 1
ATOM 1009 N N . ASN A 1 123 ? -9.317 27.507 8.629 1.00 45.88 123 ASN A N 1
ATOM 1010 C CA . ASN A 1 123 ? -9.426 26.472 9.671 1.00 45.88 123 ASN A CA 1
ATOM 1011 C C . ASN A 1 123 ? -8.763 26.865 11.006 1.00 45.88 123 ASN A C 1
ATOM 1013 O O . ASN A 1 123 ? -8.776 26.077 11.944 1.00 45.88 123 ASN A O 1
ATOM 1017 N N . LEU A 1 124 ? -8.280 28.108 11.142 1.00 48.44 124 LEU A N 1
ATOM 1018 C CA . LEU A 1 124 ? -8.277 28.806 12.434 1.00 48.44 124 LEU A CA 1
ATOM 1019 C C . LEU A 1 124 ? -9.664 29.437 12.671 1.00 48.44 124 LEU A C 1
ATOM 1021 O O . LEU A 1 124 ? -9.803 30.638 12.903 1.00 48.44 124 LEU A O 1
ATOM 1025 N N . LEU A 1 125 ? -10.728 28.638 12.587 1.00 50.06 125 LEU A N 1
ATOM 1026 C CA . LEU A 1 125 ? -12.011 29.033 13.154 1.00 50.06 125 LEU A CA 1
ATOM 1027 C C . LEU A 1 125 ? -11.816 29.076 14.671 1.00 50.06 125 LEU A C 1
ATOM 1029 O O . LEU A 1 125 ? -11.775 28.039 15.315 1.00 50.06 125 LEU A O 1
ATOM 1033 N N . HIS A 1 126 ? -11.615 30.287 15.193 1.00 54.75 126 HIS A N 1
ATOM 1034 C CA . HIS A 1 126 ? -11.726 30.661 16.601 1.00 54.75 126 HIS A CA 1
ATOM 1035 C C . HIS A 1 126 ? -11.176 29.605 17.571 1.00 54.75 126 HIS A C 1
ATOM 1037 O O . HIS A 1 126 ? -11.932 28.866 18.194 1.00 54.75 126 HIS A O 1
ATOM 1043 N N . SER A 1 127 ? -9.858 29.589 17.794 1.00 51.78 127 SER A N 1
ATOM 1044 C CA . SER A 1 127 ? -9.399 29.130 19.105 1.00 51.78 127 SER A CA 1
ATOM 1045 C C . SER A 1 127 ? -10.082 30.026 20.139 1.00 51.78 127 SER A C 1
ATOM 1047 O O . SER A 1 127 ? -9.992 31.254 20.015 1.00 51.78 127 SER A O 1
ATOM 1049 N N . HIS A 1 128 ? -10.776 29.454 21.122 1.00 55.44 128 HIS A N 1
ATOM 1050 C CA . HIS A 1 128 ? -11.258 30.235 22.255 1.00 55.44 128 HIS A CA 1
ATOM 1051 C C . HIS A 1 128 ? -10.051 30.948 22.866 1.00 55.44 128 HIS A C 1
ATOM 1053 O O . HIS A 1 128 ? -9.180 30.311 23.448 1.00 55.44 128 HIS A O 1
ATOM 1059 N N . ARG A 1 129 ? -9.955 32.265 22.674 1.00 59.41 129 ARG A N 1
ATOM 1060 C CA . ARG A 1 129 ? -8.963 33.074 23.375 1.00 59.41 129 ARG A CA 1
ATOM 1061 C C . ARG A 1 129 ? -9.510 33.275 24.775 1.00 59.41 129 ARG A C 1
ATOM 1063 O O . ARG A 1 129 ? -10.445 34.054 24.952 1.00 59.41 129 ARG A O 1
ATOM 1070 N N . THR A 1 130 ? -8.982 32.543 25.748 1.00 75.62 130 THR A N 1
ATOM 1071 C CA . THR A 1 130 ? -9.252 32.861 27.151 1.00 75.62 130 THR A CA 1
ATOM 1072 C C . THR A 1 130 ? -8.519 34.150 27.522 1.00 75.62 130 THR A C 1
ATOM 1074 O O . THR A 1 130 ? -7.588 34.584 26.835 1.00 75.62 130 THR A O 1
ATOM 1077 N N . VAL A 1 131 ? -8.944 34.794 28.610 1.00 75.50 131 VAL A N 1
ATOM 1078 C CA . VAL A 1 131 ? -8.250 35.975 29.153 1.00 75.50 131 VAL A CA 1
ATOM 1079 C C . VAL A 1 131 ? -6.793 35.632 29.508 1.00 75.50 131 VAL A C 1
ATOM 1081 O O . VAL A 1 131 ? -5.889 36.430 29.295 1.00 75.50 131 VAL A O 1
ATOM 1084 N N . GLU A 1 132 ? -6.521 34.407 29.953 1.00 76.12 132 GLU A N 1
ATOM 1085 C CA . GLU A 1 132 ? -5.159 33.928 30.234 1.00 76.12 132 GLU A CA 1
ATOM 1086 C C . GLU A 1 132 ? -4.284 33.928 28.975 1.00 76.12 132 GLU A C 1
ATOM 1088 O O . GLU A 1 132 ? -3.102 34.270 29.018 1.00 76.12 132 GLU A O 1
ATOM 1093 N N . ASP A 1 133 ? -4.879 33.602 27.829 1.00 72.62 133 ASP A N 1
ATOM 1094 C CA . ASP A 1 133 ? -4.192 33.523 26.548 1.00 72.62 133 ASP A CA 1
ATOM 1095 C C . ASP A 1 133 ? -3.781 34.912 26.024 1.00 72.62 133 ASP A C 1
ATOM 1097 O O . ASP A 1 133 ? -2.780 35.038 25.310 1.00 72.62 133 ASP A O 1
ATOM 1101 N N . SER A 1 134 ? -4.507 35.968 26.420 1.00 69.50 134 SER A N 1
ATOM 1102 C CA . SER A 1 134 ? -4.111 37.363 26.183 1.00 69.50 134 SER A CA 1
ATOM 1103 C C . SER A 1 134 ? -3.081 37.858 27.210 1.00 69.50 134 SER A C 1
ATOM 1105 O O . SER A 1 134 ? -2.187 38.632 26.857 1.00 69.50 134 SER A O 1
ATOM 1107 N N . MET A 1 135 ? -3.135 37.361 28.451 1.00 73.25 135 MET A N 1
ATOM 1108 C CA . MET A 1 135 ? -2.243 37.761 29.547 1.00 73.25 135 MET A CA 1
ATOM 1109 C C . MET A 1 135 ? -0.912 36.994 29.607 1.00 73.25 135 MET A C 1
ATOM 1111 O O . MET A 1 135 ? 0.036 37.486 30.221 1.00 73.25 135 MET A O 1
ATOM 1115 N N . LYS A 1 136 ? -0.759 35.847 28.928 1.00 76.31 136 LYS A N 1
ATOM 1116 C CA . LYS A 1 136 ? 0.485 35.038 28.932 1.00 76.31 136 LYS A CA 1
ATOM 1117 C C . LYS A 1 136 ?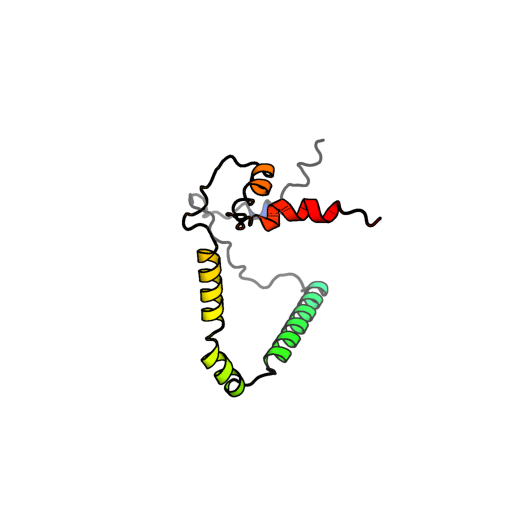 1.746 35.809 28.531 1.00 76.31 136 LYS A C 1
ATOM 1119 O O . LYS A 1 136 ? 2.859 35.459 28.919 1.00 76.31 136 LYS A O 1
ATOM 1124 N N . HIS A 1 137 ? 1.587 3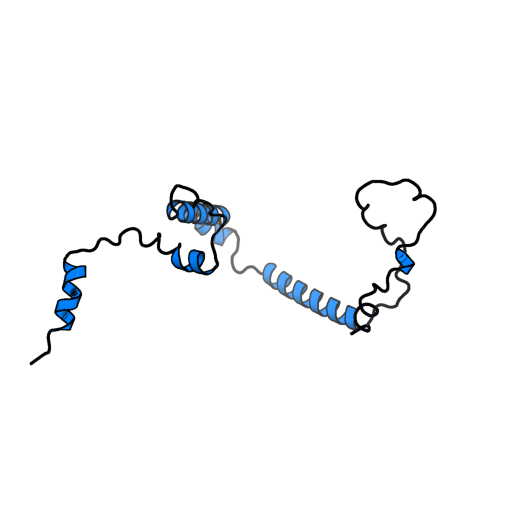6.869 27.742 1.00 68.38 137 HIS A N 1
ATOM 1125 C CA . HIS A 1 137 ? 2.690 37.725 27.314 1.00 68.38 137 HIS A CA 1
ATOM 1126 C C . HIS A 1 137 ? 3.225 38.626 28.439 1.00 68.38 137 HIS A C 1
ATOM 1128 O O . HIS A 1 137 ? 4.378 39.052 28.361 1.00 68.38 137 HIS A O 1
ATOM 1134 N N . LEU A 1 138 ? 2.433 38.875 29.488 1.00 71.00 138 LEU A N 1
ATOM 1135 C CA . LEU A 1 138 ? 2.849 39.618 30.681 1.00 71.00 138 LEU A CA 1
ATOM 1136 C C . LEU A 1 138 ? 3.778 38.776 31.568 1.00 71.00 138 LEU A C 1
ATOM 1138 O O . LEU A 1 138 ? 4.751 39.306 32.094 1.00 71.00 138 LEU A O 1
ATOM 1142 N N . ILE A 1 139 ? 3.553 37.458 31.641 1.00 68.50 139 ILE A N 1
ATOM 1143 C CA . ILE A 1 139 ? 4.390 36.517 32.410 1.00 68.50 139 ILE A CA 1
ATOM 1144 C C . ILE A 1 139 ? 5.826 36.480 31.865 1.00 68.50 139 ILE A C 1
ATOM 1146 O O . ILE A 1 139 ? 6.782 36.394 32.621 1.00 68.50 139 ILE A O 1
ATOM 1150 N N . ARG A 1 140 ? 6.024 36.630 30.549 1.00 61.25 140 ARG A N 1
ATOM 1151 C CA . ARG A 1 140 ? 7.375 36.652 29.952 1.00 61.25 140 ARG A CA 1
ATOM 1152 C C . ARG A 1 140 ? 8.196 37.900 30.302 1.00 61.25 140 ARG A C 1
ATOM 1154 O O . ARG A 1 140 ? 9.374 37.948 29.958 1.00 61.25 140 ARG A O 1
ATOM 1161 N N . ARG A 1 141 ? 7.589 38.922 30.918 1.00 58.56 141 ARG A N 1
ATOM 1162 C CA . ARG A 1 141 ? 8.256 40.182 31.288 1.00 58.56 141 ARG A CA 1
ATOM 1163 C C . ARG A 1 141 ? 8.671 40.259 32.753 1.00 58.56 141 ARG A C 1
ATOM 1165 O O . ARG A 1 141 ? 9.302 41.249 33.114 1.00 58.56 141 ARG A O 1
ATOM 1172 N N . THR A 1 142 ? 8.385 39.251 33.577 1.00 58.44 142 THR A N 1
ATOM 1173 C CA . THR A 1 142 ? 8.991 39.171 34.909 1.00 58.44 142 THR A CA 1
ATOM 1174 C C . THR A 1 142 ? 10.477 38.864 34.735 1.00 58.44 142 THR A C 1
ATOM 1176 O O . THR A 1 142 ? 10.875 37.710 34.581 1.00 58.44 142 THR A O 1
ATOM 1179 N N . ARG A 1 143 ? 11.302 39.917 34.687 1.00 61.16 143 ARG A N 1
ATOM 1180 C CA . ARG A 1 143 ? 12.713 39.804 35.054 1.00 61.16 143 ARG A CA 1
ATOM 1181 C C . ARG A 1 143 ? 12.729 39.322 36.499 1.00 61.16 143 ARG A C 1
ATOM 1183 O O . ARG A 1 143 ? 12.068 39.920 37.340 1.00 61.16 143 ARG A O 1
ATOM 1190 N N . TYR A 1 144 ? 13.413 38.213 36.738 1.00 63.44 144 TYR A N 1
ATOM 1191 C CA . TYR A 1 144 ? 13.866 37.887 38.078 1.00 63.44 144 TYR A CA 1
ATOM 1192 C C . TYR A 1 144 ? 14.850 38.993 38.478 1.00 63.44 144 TYR A C 1
ATOM 1194 O O . TYR A 1 144 ? 15.820 39.215 37.747 1.00 63.44 144 TYR A O 1
ATOM 1202 N N . ASP A 1 145 ? 14.522 39.725 39.542 1.00 54.00 145 ASP A N 1
ATOM 1203 C CA . ASP A 1 145 ? 15.507 40.482 40.320 1.00 54.00 145 ASP A CA 1
ATOM 1204 C C . ASP A 1 145 ? 16.462 39.506 41.025 1.00 54.00 145 ASP A C 1
ATOM 1206 O O . ASP A 1 145 ? 15.994 38.410 41.428 1.00 54.00 145 ASP A O 1
#

Foldseek 3Di:
DPPPVVVPDPPCPVVVDDDDPPVPDPDPDDDDDDPPDDPPDDDDPVNVVVVVVVVVVVVVVVVDVVDDPDDPVRCVVVCVVQNDPVVVVVVVVVVVCVLDDVDDPPPDVPDDPVCVVVVVPVSPPDDPCDPCNVCVVVVVPPDDD

Sequence (145 aa):
MRLTSGLFRQLNWHAWNRKVYEVGYRGPLLSKKKATGKPDYPVSQARLARLRTALEREYQVMRCLATPYVTREQEDPYLTKFGTPEEQLAKKVAEKQQQQMPNKPKVVTDRTSYDKWRGNIGNLLHSHRTVEDSMKHLIRRTRYD

InterPro domains:
  IPR016576 Large ribosomal subunit protein mL63 [PF14978] (42-110)